Protein AF-A0A0G0N192-F1 (afdb_monomer_lite)

Secondary structure (DSSP, 8-state):
--THHHHHHHHHT------SS---HHHHHHHHHSSPP-----------HHHHHHHHHHHHHHHHHHHHHT-S---GGGS-HHHHHHHHHHHHHHH-

Sequence (96 aa):
MSPTAVLEKAREKVAVTKPRGGIRWQDQVLHAVAAPPEPAAPVAPAVSDKTREAIEVIQSHLDREARNRCIATVRPVDLCPLQKVEMAHDLADVLK

Structure (mmCIF, N/CA/C/O backbone):
data_AF-A0A0G0N192-F1
#
_entry.id   AF-A0A0G0N192-F1
#
loop_
_atom_site.group_PDB
_atom_site.id
_atom_site.type_symbol
_atom_site.label_atom_id
_atom_site.label_alt_id
_atom_site.label_comp_id
_atom_site.label_asym_id
_atom_site.label_entity_id
_atom_site.label_seq_id
_atom_site.pdbx_PDB_ins_code
_atom_site.Cartn_x
_atom_site.Cartn_y
_atom_site.Cartn_z
_atom_site.occupancy
_atom_site.B_iso_or_equiv
_atom_site.auth_seq_id
_atom_site.auth_comp_id
_atom_site.auth_asym_id
_atom_site.auth_atom_id
_atom_site.pdbx_PDB_model_num
ATOM 1 N N . MET A 1 1 ? 27.721 -17.429 -19.271 1.00 48.31 1 MET A N 1
ATOM 2 C CA . MET A 1 1 ? 29.183 -17.244 -19.124 1.00 48.31 1 MET A CA 1
ATOM 3 C C . MET A 1 1 ? 29.591 -17.844 -17.788 1.00 48.31 1 MET A C 1
ATOM 5 O O . MET A 1 1 ? 28.900 -17.588 -16.812 1.00 48.31 1 MET A O 1
ATOM 9 N N . SER A 1 2 ? 30.606 -18.711 -17.761 1.00 42.50 2 SER A N 1
ATOM 10 C CA . SER A 1 2 ? 30.945 -19.502 -16.567 1.00 42.50 2 SER A CA 1
ATOM 11 C C . SER A 1 2 ? 31.804 -18.691 -15.573 1.00 42.50 2 SER A C 1
ATOM 13 O O . SER A 1 2 ? 32.691 -17.967 -16.034 1.00 42.50 2 SER A O 1
ATOM 15 N N . PRO A 1 3 ? 31.600 -18.804 -14.242 1.00 49.16 3 PRO A N 1
ATOM 16 C CA . PRO A 1 3 ? 32.318 -18.028 -13.213 1.00 49.16 3 PRO A CA 1
ATOM 17 C C . PRO A 1 3 ? 33.849 -18.158 -13.256 1.00 49.16 3 PRO A C 1
ATOM 19 O O . PRO A 1 3 ? 34.573 -17.269 -12.815 1.00 49.16 3 PRO A O 1
ATOM 22 N N . THR A 1 4 ? 34.357 -19.242 -13.839 1.00 49.53 4 THR A N 1
ATOM 23 C CA . THR A 1 4 ? 35.788 -19.506 -14.035 1.00 49.53 4 THR A CA 1
ATOM 24 C C . THR A 1 4 ? 36.463 -18.550 -15.020 1.00 49.53 4 THR A C 1
ATOM 26 O O . THR A 1 4 ? 37.646 -18.261 -14.867 1.00 49.53 4 THR A O 1
ATOM 29 N N . ALA A 1 5 ? 35.728 -17.984 -15.982 1.00 50.47 5 ALA A N 1
ATOM 30 C CA . ALA A 1 5 ? 36.298 -17.068 -16.976 1.00 50.47 5 ALA A CA 1
ATOM 31 C C . ALA A 1 5 ? 36.643 -15.679 -16.398 1.00 50.47 5 ALA A C 1
ATOM 33 O O . ALA A 1 5 ? 37.492 -14.971 -16.936 1.00 50.47 5 ALA A O 1
ATOM 34 N N . VAL A 1 6 ? 36.004 -15.287 -15.291 1.00 53.06 6 VAL A N 1
ATOM 35 C CA . VAL A 1 6 ? 36.272 -14.007 -14.612 1.00 53.06 6 VAL A CA 1
ATOM 36 C C . VAL A 1 6 ? 37.570 -14.081 -13.795 1.00 53.06 6 VAL A C 1
ATOM 38 O O . VAL A 1 6 ? 38.321 -13.110 -13.742 1.00 53.06 6 VAL A O 1
ATOM 41 N N . LEU A 1 7 ? 37.872 -15.252 -13.222 1.00 49.56 7 LEU A N 1
ATOM 42 C CA . LEU A 1 7 ? 39.076 -15.501 -12.419 1.00 49.56 7 LEU A CA 1
ATOM 43 C C . LEU A 1 7 ? 40.365 -15.514 -13.255 1.00 49.56 7 LEU A C 1
ATOM 45 O O . LEU A 1 7 ? 41.366 -14.932 -12.839 1.00 49.56 7 LEU A O 1
ATOM 49 N N . GLU A 1 8 ? 40.337 -16.103 -14.452 1.00 52.12 8 GLU A N 1
ATOM 50 C CA . GLU A 1 8 ? 41.487 -16.114 -15.372 1.00 52.12 8 GLU A CA 1
ATOM 51 C C . GLU A 1 8 ? 41.847 -14.693 -15.843 1.00 52.12 8 GLU A C 1
ATOM 53 O O . GLU A 1 8 ? 43.008 -14.286 -15.791 1.00 52.12 8 GLU A O 1
ATOM 58 N N . LYS A 1 9 ? 40.839 -13.872 -16.174 1.00 51.66 9 LYS A N 1
ATOM 59 C CA . LYS A 1 9 ? 41.045 -12.482 -16.616 1.00 51.66 9 LYS A CA 1
ATOM 60 C C . LYS A 1 9 ? 41.545 -11.557 -15.494 1.00 51.66 9 LYS A C 1
ATOM 62 O O . LYS A 1 9 ? 42.193 -10.548 -15.769 1.00 51.66 9 LYS A O 1
ATOM 67 N N . ALA A 1 10 ? 41.260 -11.893 -14.233 1.00 49.06 10 ALA A N 1
ATOM 68 C CA . ALA A 1 10 ? 41.784 -11.183 -13.065 1.00 49.06 10 ALA A CA 1
ATOM 69 C C . ALA A 1 10 ? 43.252 -11.542 -12.772 1.00 49.06 10 ALA A C 1
ATOM 71 O O . ALA A 1 10 ? 44.018 -10.686 -12.331 1.00 49.06 10 ALA A O 1
ATOM 72 N N . ARG A 1 11 ? 43.666 -12.780 -13.073 1.00 48.88 11 ARG A N 1
ATOM 73 C CA . ARG A 1 11 ? 45.055 -13.242 -12.925 1.00 48.88 11 ARG A CA 1
ATOM 74 C C . ARG A 1 11 ? 46.013 -12.574 -13.912 1.00 48.88 11 ARG A C 1
ATOM 76 O O . ARG A 1 11 ? 47.145 -12.276 -13.545 1.00 48.88 11 ARG A O 1
ATOM 83 N N . GLU A 1 12 ? 45.553 -12.287 -15.126 1.00 43.59 12 GLU A N 1
ATOM 84 C CA . GLU A 1 12 ? 46.386 -11.713 -16.192 1.00 43.59 12 GLU A CA 1
ATOM 85 C C . GLU A 1 12 ? 46.746 -10.230 -15.969 1.00 43.59 12 GLU A C 1
ATOM 87 O O . GLU A 1 12 ? 47.762 -9.748 -16.466 1.00 43.59 12 GLU A O 1
ATOM 92 N N . LYS A 1 13 ? 45.976 -9.494 -15.155 1.00 48.28 13 LYS A N 1
ATOM 93 C CA . LYS A 1 13 ? 46.272 -8.083 -14.836 1.00 48.28 13 LYS A CA 1
ATOM 94 C C . LYS A 1 13 ? 47.283 -7.886 -13.708 1.00 48.28 13 LYS A C 1
ATOM 96 O O . LYS A 1 13 ? 47.730 -6.763 -13.494 1.00 48.28 13 LYS A O 1
ATOM 101 N N . VAL A 1 14 ? 47.690 -8.951 -13.017 1.00 47.31 14 VAL A N 1
ATOM 102 C CA . VAL A 1 14 ? 48.718 -8.895 -11.966 1.00 47.31 14 VAL A CA 1
ATOM 103 C C . VAL A 1 14 ? 50.088 -9.209 -12.579 1.00 47.31 14 VAL A C 1
ATOM 105 O O . VAL A 1 14 ? 50.853 -10.036 -12.091 1.00 47.31 14 VAL A O 1
ATOM 108 N N . ALA A 1 15 ? 50.417 -8.538 -13.686 1.00 46.03 15 ALA A N 1
ATOM 109 C CA . ALA A 1 15 ? 51.793 -8.425 -14.145 1.00 46.03 15 ALA A CA 1
ATOM 110 C C . ALA A 1 15 ? 52.514 -7.472 -13.182 1.00 46.03 15 ALA A C 1
ATOM 112 O O . ALA A 1 15 ? 52.572 -6.261 -13.382 1.00 46.03 15 ALA A O 1
ATOM 113 N N . VAL A 1 16 ? 52.995 -8.042 -12.077 1.00 48.91 16 VAL A N 1
ATOM 114 C CA . VAL A 1 16 ? 53.789 -7.370 -11.049 1.00 48.91 16 VAL A CA 1
ATOM 115 C C . VAL A 1 16 ? 55.053 -6.811 -11.701 1.00 48.91 16 VAL A C 1
ATOM 117 O O . VAL A 1 16 ? 56.051 -7.511 -11.874 1.00 48.91 16 VAL A O 1
ATOM 120 N N . THR A 1 17 ? 55.039 -5.528 -12.056 1.00 52.03 17 THR A N 1
ATOM 121 C CA . THR A 1 17 ? 56.269 -4.776 -12.294 1.00 52.03 17 THR A CA 1
ATOM 122 C C . THR A 1 17 ? 57.040 -4.740 -10.980 1.00 52.03 17 THR A C 1
ATOM 124 O O . THR A 1 17 ? 56.646 -4.066 -10.031 1.00 52.03 17 THR A O 1
ATOM 127 N N . LYS A 1 18 ? 58.120 -5.521 -10.911 1.00 50.41 18 LYS A N 1
ATOM 128 C CA . LYS A 1 18 ? 59.013 -5.631 -9.755 1.00 50.41 18 LYS A CA 1
ATOM 129 C C . LYS A 1 18 ? 59.559 -4.239 -9.381 1.00 50.41 18 LYS A C 1
ATOM 131 O O . LYS A 1 18 ? 60.292 -3.662 -10.188 1.00 50.41 18 LYS A O 1
ATOM 136 N N . PRO A 1 19 ? 59.258 -3.690 -8.192 1.00 51.59 19 PRO A N 1
ATOM 137 C CA . PRO A 1 19 ? 59.826 -2.413 -7.782 1.00 51.59 19 PRO A CA 1
ATOM 138 C C . PRO A 1 19 ? 61.331 -2.579 -7.528 1.00 51.59 19 PRO A C 1
ATOM 140 O O . PRO A 1 19 ? 61.771 -3.494 -6.827 1.00 51.59 19 PRO A O 1
ATOM 143 N N . ARG A 1 20 ? 62.148 -1.712 -8.137 1.00 48.94 20 ARG A N 1
ATOM 144 C CA . ARG A 1 20 ? 63.577 -1.602 -7.820 1.00 48.94 20 ARG A CA 1
ATOM 145 C C . ARG A 1 20 ? 63.713 -0.888 -6.479 1.00 48.94 20 ARG A C 1
ATOM 147 O O . ARG A 1 20 ? 63.406 0.292 -6.385 1.00 48.94 20 ARG A O 1
ATOM 154 N N . GLY A 1 21 ? 64.212 -1.610 -5.482 1.00 52.81 21 GLY A N 1
ATOM 155 C CA . GLY A 1 21 ? 64.580 -1.055 -4.182 1.00 52.81 21 GLY A CA 1
ATOM 156 C C . GLY A 1 21 ? 63.796 -1.681 -3.038 1.00 52.81 21 GLY A C 1
ATOM 157 O O . GLY A 1 21 ? 62.675 -1.276 -2.771 1.00 52.81 21 GLY A O 1
ATOM 158 N N . GLY A 1 22 ? 64.419 -2.666 -2.384 1.00 57.31 22 GLY A N 1
ATOM 159 C CA . GLY A 1 22 ? 64.397 -2.917 -0.934 1.00 57.31 22 GLY A CA 1
ATOM 160 C C . GLY A 1 22 ? 63.088 -3.146 -0.172 1.00 57.31 22 GLY A C 1
ATOM 161 O O . GLY A 1 22 ? 63.169 -3.564 0.977 1.00 57.31 22 GLY A O 1
ATOM 162 N N . ILE A 1 23 ? 61.910 -2.909 -0.739 1.00 56.31 23 ILE A N 1
ATOM 163 C CA . ILE A 1 23 ? 60.649 -3.085 -0.017 1.00 56.31 23 ILE A CA 1
ATOM 164 C C . ILE A 1 23 ? 60.289 -4.567 -0.084 1.00 56.31 23 ILE A C 1
ATOM 166 O O . ILE A 1 23 ? 60.033 -5.118 -1.160 1.00 56.31 23 ILE A O 1
ATOM 170 N N . ARG A 1 24 ? 60.323 -5.237 1.072 1.00 59.31 24 ARG A N 1
ATOM 171 C CA . ARG A 1 24 ? 59.871 -6.623 1.209 1.00 59.31 24 ARG A CA 1
ATOM 172 C C . ARG A 1 24 ? 58.423 -6.688 0.736 1.00 59.31 24 ARG A C 1
ATOM 174 O O . ARG A 1 24 ? 57.593 -5.903 1.170 1.00 59.31 24 ARG A O 1
ATOM 181 N N . TRP A 1 25 ? 58.107 -7.665 -0.111 1.00 54.69 25 TRP A N 1
ATOM 182 C CA . TRP A 1 25 ? 56.742 -7.922 -0.594 1.00 54.69 25 TRP A CA 1
ATOM 183 C C . TRP A 1 25 ? 55.699 -7.957 0.544 1.00 54.69 25 TRP A C 1
ATOM 185 O O . TRP A 1 25 ? 54.565 -7.529 0.370 1.00 54.69 25 TRP A O 1
ATOM 195 N N . GLN A 1 26 ? 56.123 -8.384 1.736 1.00 57.19 26 GLN A N 1
ATOM 196 C CA . GLN A 1 26 ? 55.321 -8.421 2.959 1.00 57.19 26 GLN A CA 1
ATOM 197 C C . GLN A 1 26 ? 54.847 -7.027 3.425 1.00 57.19 26 GLN A C 1
ATOM 199 O O . GLN A 1 26 ? 53.704 -6.902 3.858 1.00 57.19 26 GLN A O 1
ATOM 204 N N . ASP A 1 27 ? 55.659 -5.977 3.261 1.00 57.62 27 ASP A N 1
ATOM 205 C CA . ASP A 1 27 ? 55.310 -4.612 3.686 1.00 57.62 27 ASP A CA 1
ATOM 206 C C . ASP A 1 27 ? 54.282 -3.958 2.744 1.00 57.62 27 ASP A C 1
ATOM 208 O O . ASP A 1 27 ? 53.440 -3.176 3.183 1.00 57.62 27 ASP A O 1
ATOM 212 N N . GLN A 1 28 ? 54.281 -4.322 1.454 1.00 55.44 28 GLN A N 1
ATOM 213 C CA . GLN A 1 28 ? 53.255 -3.867 0.501 1.00 55.44 28 GLN A CA 1
ATOM 214 C C . GLN A 1 28 ? 51.883 -4.488 0.779 1.00 55.44 28 GLN A C 1
ATOM 216 O O . GLN A 1 28 ? 50.864 -3.809 0.658 1.00 55.44 28 GLN A O 1
ATOM 221 N N . VAL A 1 29 ? 51.850 -5.763 1.174 1.00 57.28 29 VAL A N 1
ATOM 222 C CA . VAL A 1 29 ? 50.600 -6.459 1.513 1.00 57.28 29 VAL A CA 1
ATOM 223 C C . VAL A 1 29 ? 49.985 -5.874 2.788 1.00 57.28 29 VAL A C 1
ATOM 225 O O . VAL A 1 29 ? 48.777 -5.655 2.831 1.00 57.28 29 VAL A O 1
ATOM 228 N N . LEU A 1 30 ? 50.802 -5.542 3.792 1.00 55.59 30 LEU A N 1
ATOM 229 C CA . LEU A 1 30 ? 50.328 -4.904 5.025 1.00 55.59 30 LEU A CA 1
ATOM 230 C C . LEU A 1 30 ? 49.712 -3.520 4.772 1.00 55.59 30 LEU A C 1
ATOM 232 O O . LEU A 1 30 ? 48.653 -3.224 5.321 1.00 55.59 30 LEU A O 1
ATOM 236 N N . HIS A 1 31 ? 50.304 -2.704 3.894 1.00 53.09 31 HIS A N 1
ATOM 237 C CA . HIS A 1 31 ? 49.732 -1.401 3.530 1.00 53.09 31 HIS A CA 1
ATOM 238 C C . HIS A 1 31 ? 48.415 -1.507 2.745 1.00 53.09 31 HIS A C 1
ATOM 240 O O . HIS A 1 31 ? 47.529 -0.679 2.943 1.00 53.09 31 HIS A O 1
ATOM 246 N N . ALA A 1 32 ? 48.264 -2.520 1.886 1.00 54.44 32 ALA A N 1
ATOM 247 C CA . ALA A 1 32 ? 47.028 -2.745 1.131 1.00 54.44 32 ALA A CA 1
ATOM 248 C C . ALA A 1 32 ? 45.872 -3.250 2.015 1.00 54.44 32 ALA A C 1
ATOM 250 O O . ALA A 1 32 ? 44.720 -2.916 1.763 1.00 54.44 32 ALA A O 1
ATOM 251 N N . VAL A 1 33 ? 46.176 -4.030 3.058 1.00 52.97 33 VAL A N 1
ATOM 252 C CA . VAL A 1 33 ? 45.184 -4.542 4.024 1.00 52.97 33 VAL A CA 1
ATOM 253 C C . VAL A 1 33 ? 44.813 -3.491 5.081 1.00 52.97 33 VAL A C 1
ATOM 255 O O . VAL A 1 33 ? 43.711 -3.529 5.619 1.00 52.97 33 VAL A O 1
ATOM 258 N N . ALA A 1 34 ? 45.706 -2.539 5.369 1.00 52.00 34 ALA A N 1
ATOM 259 C CA . ALA A 1 34 ? 45.475 -1.467 6.339 1.00 52.00 34 ALA A CA 1
ATOM 260 C C . ALA A 1 34 ? 44.673 -0.276 5.786 1.00 52.00 34 ALA A C 1
ATOM 262 O O . ALA A 1 34 ? 44.268 0.590 6.562 1.00 52.00 34 ALA A O 1
ATOM 263 N N . ALA A 1 35 ? 44.442 -0.208 4.472 1.00 50.47 35 ALA A N 1
ATOM 264 C CA . ALA A 1 35 ? 43.513 0.763 3.916 1.00 50.47 35 ALA A CA 1
ATOM 265 C C . ALA A 1 35 ? 42.089 0.350 4.332 1.00 50.47 35 ALA A C 1
ATOM 267 O O . ALA A 1 35 ? 41.653 -0.743 3.956 1.00 50.47 35 ALA A O 1
ATOM 268 N N . PRO A 1 36 ? 41.358 1.166 5.117 1.00 55.34 36 PRO A N 1
ATOM 269 C CA . PRO A 1 36 ? 39.953 0.884 5.360 1.00 55.34 36 PRO A CA 1
ATOM 270 C C . PRO A 1 36 ? 39.267 0.799 3.992 1.00 55.34 36 PRO A C 1
ATOM 272 O O . PRO A 1 36 ? 39.540 1.659 3.147 1.00 55.34 36 PRO A O 1
ATOM 275 N N . PRO A 1 37 ? 38.432 -0.225 3.729 1.00 63.19 37 PRO A N 1
ATOM 276 C CA . PRO A 1 37 ? 37.668 -0.247 2.495 1.00 63.19 37 PRO A CA 1
ATOM 277 C C . PRO A 1 37 ? 36.909 1.076 2.444 1.00 63.19 37 PRO A C 1
ATOM 279 O O . PRO A 1 37 ? 36.205 1.407 3.404 1.00 63.19 37 PRO A O 1
ATOM 282 N N . GLU A 1 38 ? 37.112 1.858 1.376 1.00 63.91 38 GLU A N 1
ATOM 283 C CA . GLU A 1 38 ? 36.280 3.031 1.120 1.00 63.91 38 GLU A CA 1
ATOM 284 C C . GLU A 1 38 ? 34.834 2.609 1.374 1.00 63.91 38 GLU A C 1
ATOM 286 O O . GLU A 1 38 ? 34.456 1.519 0.922 1.00 63.91 38 GLU A O 1
ATOM 291 N N . PRO A 1 39 ? 34.051 3.381 2.150 1.00 60.41 39 PRO A N 1
ATOM 292 C CA . PRO A 1 39 ? 32.674 3.018 2.419 1.00 60.41 39 PRO A CA 1
ATOM 293 C C . PRO A 1 39 ? 32.014 2.879 1.058 1.00 60.41 39 PRO A C 1
ATOM 295 O O . PRO A 1 39 ? 31.829 3.876 0.361 1.00 60.41 39 PRO A O 1
ATOM 298 N N . ALA A 1 40 ? 31.757 1.634 0.650 1.00 61.16 40 ALA A N 1
ATOM 299 C CA . ALA A 1 40 ? 31.103 1.343 -0.604 1.00 61.16 40 ALA A CA 1
ATOM 300 C C . ALA A 1 40 ? 29.816 2.153 -0.558 1.00 61.16 40 ALA A C 1
ATOM 302 O O . ALA A 1 40 ? 28.949 1.877 0.277 1.00 61.16 40 ALA A O 1
ATOM 303 N N . ALA A 1 41 ? 29.753 3.217 -1.367 1.00 61.72 41 ALA A N 1
ATOM 304 C CA . ALA A 1 41 ? 28.559 4.031 -1.485 1.00 61.72 41 ALA A CA 1
ATOM 305 C C . ALA A 1 41 ? 27.399 3.046 -1.633 1.00 61.72 41 ALA A C 1
ATOM 307 O O . ALA A 1 41 ? 27.562 2.088 -2.399 1.00 61.72 41 ALA A O 1
ATOM 308 N N . PRO A 1 42 ? 26.305 3.184 -0.862 1.00 58.66 42 PRO A N 1
ATOM 309 C CA . PRO A 1 42 ? 25.240 2.202 -0.890 1.00 58.66 42 PRO A CA 1
ATOM 310 C C . PRO A 1 42 ? 24.817 2.056 -2.345 1.00 58.66 42 PRO A C 1
ATOM 312 O O . PRO A 1 42 ? 24.262 2.983 -2.936 1.00 58.66 42 PRO A O 1
ATOM 315 N N . VAL A 1 43 ? 25.155 0.913 -2.943 1.00 61.59 43 VAL A N 1
ATOM 316 C CA . VAL A 1 43 ? 24.735 0.556 -4.290 1.00 61.59 43 VAL A CA 1
ATOM 317 C C . VAL A 1 43 ? 23.270 0.197 -4.124 1.00 61.59 43 VAL A C 1
ATOM 319 O O . VAL A 1 43 ? 22.915 -0.974 -4.017 1.00 61.59 43 VAL A O 1
ATOM 322 N N . ALA A 1 44 ? 22.428 1.219 -3.958 1.00 63.56 44 ALA A N 1
ATOM 323 C CA . ALA A 1 44 ? 20.994 1.049 -3.980 1.00 63.56 44 ALA A CA 1
ATOM 324 C C . ALA A 1 44 ? 20.706 0.375 -5.325 1.00 63.56 44 ALA A C 1
ATOM 326 O O . ALA A 1 44 ? 21.059 0.944 -6.366 1.00 63.56 44 ALA A O 1
ATOM 327 N N . PRO A 1 45 ? 20.189 -0.866 -5.332 1.00 62.53 45 PRO A N 1
ATOM 328 C CA . PRO A 1 45 ? 19.904 -1.542 -6.582 1.00 62.53 45 PRO A CA 1
ATOM 329 C C . PRO A 1 45 ? 18.973 -0.635 -7.381 1.00 62.53 45 PRO A C 1
ATOM 331 O O . PRO A 1 45 ? 18.047 -0.060 -6.811 1.00 62.53 45 PRO A O 1
ATOM 334 N N . ALA A 1 46 ? 19.241 -0.460 -8.675 1.00 73.12 46 ALA A N 1
ATOM 335 C CA . ALA A 1 46 ? 18.363 0.309 -9.544 1.00 73.12 46 ALA A CA 1
ATOM 336 C C . ALA A 1 46 ? 16.979 -0.360 -9.535 1.00 73.12 46 ALA A C 1
ATOM 338 O O . ALA A 1 46 ? 16.774 -1.412 -10.141 1.00 73.12 46 ALA A O 1
ATOM 339 N N . VAL A 1 47 ? 16.061 0.208 -8.758 1.00 79.81 47 VAL A N 1
ATOM 340 C CA . VAL A 1 47 ? 14.693 -0.279 -8.612 1.00 79.81 47 VAL A CA 1
ATOM 341 C C . VAL A 1 47 ? 13.949 0.131 -9.877 1.00 79.81 47 VAL A C 1
ATOM 343 O O . VAL A 1 47 ? 14.001 1.299 -10.258 1.00 79.81 47 VAL A O 1
ATOM 346 N N . SER A 1 48 ? 13.303 -0.815 -10.564 1.00 89.38 48 SER A N 1
ATOM 347 C CA . SER A 1 48 ? 12.534 -0.474 -11.768 1.00 89.38 48 SER A CA 1
ATOM 348 C C . SER A 1 48 ? 11.408 0.507 -11.425 1.00 89.38 48 SER A C 1
ATOM 350 O O . SER A 1 48 ? 10.875 0.452 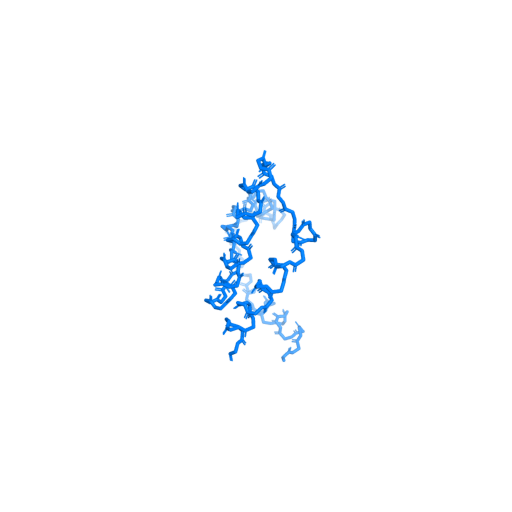-10.314 1.00 89.38 48 SER A O 1
ATOM 352 N N . ASP A 1 49 ? 11.008 1.368 -12.367 1.00 91.62 49 ASP A N 1
ATOM 353 C CA . ASP A 1 49 ? 9.916 2.325 -12.131 1.00 91.62 49 ASP A CA 1
ATOM 354 C C . ASP A 1 49 ? 8.621 1.618 -11.695 1.00 91.62 49 ASP A C 1
ATOM 356 O O . ASP A 1 49 ? 7.990 2.056 -10.738 1.00 91.62 49 ASP A O 1
ATOM 360 N N . LYS A 1 50 ? 8.299 0.45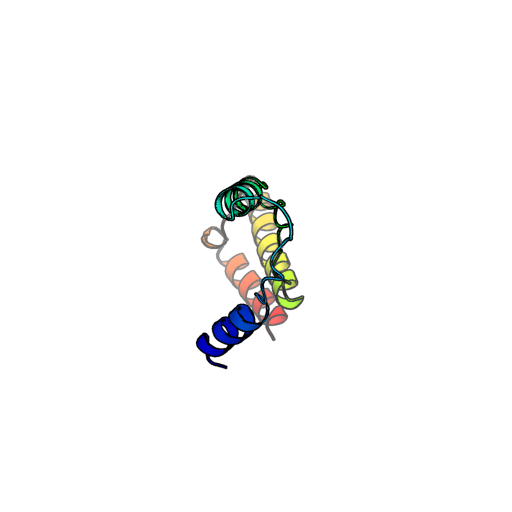5 -12.286 1.00 92.69 50 LYS A N 1
ATOM 361 C CA . LYS A 1 50 ? 7.155 -0.378 -11.868 1.00 92.69 50 LYS A CA 1
ATOM 362 C C . LYS A 1 50 ? 7.279 -0.871 -10.428 1.00 92.69 50 LYS A C 1
ATOM 364 O O . LYS A 1 50 ? 6.299 -0.950 -9.698 1.00 92.69 50 LYS A O 1
ATOM 369 N N . THR A 1 51 ? 8.490 -1.225 -10.000 1.00 93.94 51 THR A N 1
ATOM 370 C CA . THR A 1 51 ? 8.734 -1.636 -8.613 1.00 93.94 51 THR A CA 1
ATOM 371 C C . THR A 1 51 ? 8.590 -0.451 -7.658 1.00 93.94 51 THR A C 1
ATOM 373 O O . THR A 1 51 ? 8.029 -0.629 -6.581 1.00 93.94 51 THR A O 1
ATOM 376 N N . ARG A 1 52 ? 9.044 0.751 -8.042 1.00 94.88 52 ARG A N 1
ATOM 377 C CA . ARG A 1 52 ? 8.828 1.972 -7.249 1.00 94.88 52 ARG A CA 1
ATOM 378 C C . ARG A 1 52 ? 7.335 2.270 -7.104 1.00 94.88 52 ARG A C 1
ATOM 380 O O . ARG A 1 52 ? 6.866 2.459 -5.989 1.00 94.88 52 ARG A O 1
ATOM 387 N N . GLU A 1 53 ? 6.597 2.231 -8.203 1.00 96.19 53 GLU A N 1
ATOM 388 C CA . GLU A 1 53 ? 5.154 2.478 -8.221 1.00 96.19 53 GLU A CA 1
ATOM 389 C C . GLU A 1 53 ? 4.385 1.447 -7.376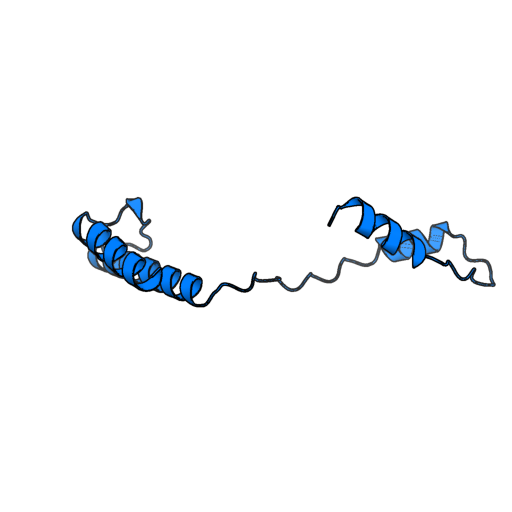 1.00 96.19 53 GLU A C 1
ATOM 391 O O . GLU A 1 53 ? 3.530 1.807 -6.569 1.00 96.19 53 GLU A O 1
ATOM 396 N N . ALA A 1 54 ? 4.757 0.165 -7.446 1.00 96.25 54 ALA A N 1
ATOM 397 C CA . ALA A 1 54 ? 4.168 -0.869 -6.595 1.00 96.25 54 ALA A CA 1
ATOM 398 C C . ALA A 1 54 ? 4.428 -0.621 -5.094 1.00 96.25 54 ALA A C 1
ATOM 400 O O . ALA A 1 54 ? 3.547 -0.853 -4.264 1.00 96.25 54 ALA A O 1
ATOM 401 N N . ILE A 1 55 ? 5.622 -0.132 -4.733 1.00 95.88 55 ILE A N 1
ATOM 402 C CA . ILE A 1 55 ? 5.947 0.254 -3.350 1.00 95.88 55 ILE A CA 1
ATOM 403 C C . ILE A 1 55 ? 5.061 1.423 -2.898 1.00 95.88 55 ILE A C 1
ATOM 405 O O . ILE A 1 55 ? 4.539 1.388 -1.784 1.00 95.88 55 ILE A O 1
ATOM 409 N N . GLU A 1 56 ? 4.852 2.424 -3.753 1.00 96.94 56 GLU A N 1
ATOM 410 C CA . GLU A 1 56 ? 3.995 3.581 -3.462 1.00 96.94 56 GLU A CA 1
ATOM 411 C C . GLU A 1 56 ? 2.529 3.174 -3.247 1.00 96.94 56 GLU A C 1
ATOM 413 O O . GLU A 1 56 ? 1.903 3.627 -2.284 1.00 96.94 56 GLU A O 1
ATOM 418 N N . VAL A 1 57 ? 1.998 2.260 -4.068 1.00 97.69 57 VAL A N 1
ATOM 419 C CA . VAL A 1 57 ? 0.651 1.692 -3.886 1.00 97.69 57 VAL A CA 1
ATOM 420 C C . VAL A 1 57 ? 0.529 1.012 -2.523 1.00 97.69 57 VAL A C 1
ATOM 422 O O . VAL A 1 57 ? -0.385 1.326 -1.757 1.00 97.69 57 VAL A O 1
ATOM 425 N N . ILE A 1 58 ? 1.461 0.116 -2.182 1.00 97.00 58 ILE A N 1
ATOM 426 C CA . ILE A 1 58 ? 1.441 -0.588 -0.890 1.00 97.00 58 ILE A CA 1
ATOM 427 C C . ILE A 1 58 ? 1.479 0.421 0.261 1.00 97.00 58 ILE A C 1
ATOM 429 O O . ILE A 1 58 ? 0.668 0.328 1.183 1.00 97.00 58 ILE A O 1
ATOM 433 N N . GLN A 1 59 ? 2.383 1.401 0.200 1.00 97.44 59 GLN A N 1
ATOM 434 C CA . GLN A 1 59 ? 2.534 2.397 1.256 1.00 97.44 59 GLN A CA 1
ATOM 435 C C . GLN A 1 59 ? 1.265 3.239 1.436 1.00 97.44 59 GLN A C 1
ATOM 437 O O . GLN A 1 59 ? 0.831 3.446 2.567 1.00 97.44 59 GLN A O 1
ATOM 442 N N . SER A 1 60 ? 0.612 3.645 0.343 1.00 97.81 60 SER A N 1
ATOM 443 C CA . SER A 1 60 ? -0.649 4.396 0.382 1.00 97.81 60 SER A CA 1
ATOM 444 C C . SER A 1 60 ? -1.752 3.648 1.144 1.00 97.81 60 SER A C 1
ATOM 446 O O . SER A 1 60 ? -2.434 4.226 2.002 1.00 97.81 60 SER A O 1
ATOM 448 N N . HIS A 1 61 ? -1.896 2.342 0.893 1.00 98.19 61 HIS A N 1
ATOM 449 C CA . HIS A 1 61 ? -2.871 1.498 1.593 1.00 98.19 61 HIS A CA 1
ATOM 450 C C . HIS A 1 61 ? -2.536 1.336 3.080 1.00 98.19 61 HIS A C 1
ATOM 452 O O . HIS A 1 61 ? -3.426 1.467 3.927 1.00 98.19 61 HIS A O 1
ATOM 458 N N . LEU A 1 62 ? -1.260 1.131 3.419 1.00 97.50 62 LEU A N 1
ATOM 459 C CA . LEU A 1 62 ? -0.801 1.049 4.811 1.00 97.50 62 LEU A CA 1
ATOM 460 C C . LEU A 1 62 ? -1.034 2.359 5.571 1.00 97.50 62 LEU A C 1
ATOM 462 O O . LEU A 1 62 ? -1.553 2.327 6.686 1.00 97.50 62 LEU A O 1
ATOM 466 N N . ASP A 1 63 ? -0.719 3.502 4.965 1.00 97.31 63 ASP A N 1
ATOM 467 C CA . ASP A 1 63 ? -0.891 4.824 5.572 1.00 97.31 63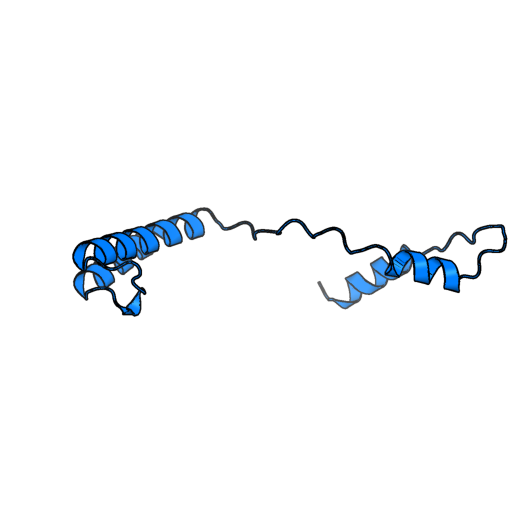 ASP A CA 1
ATOM 468 C C . ASP A 1 63 ? -2.369 5.157 5.782 1.00 97.31 63 ASP A C 1
ATOM 470 O O . ASP A 1 63 ? -2.762 5.719 6.809 1.00 97.31 63 ASP A O 1
ATOM 474 N N . ARG A 1 64 ? -3.225 4.801 4.818 1.00 97.50 64 ARG A N 1
ATOM 475 C CA . ARG A 1 64 ? -4.677 4.938 4.969 1.00 97.50 64 ARG A CA 1
ATOM 476 C C . ARG A 1 64 ? -5.177 4.110 6.148 1.00 97.50 64 ARG A C 1
ATOM 478 O O . ARG A 1 64 ? -5.938 4.639 6.952 1.00 97.50 64 ARG A O 1
ATOM 485 N N . GLU A 1 65 ? -4.735 2.865 6.293 1.00 97.62 65 GLU A N 1
ATOM 486 C CA . GLU A 1 65 ? -5.162 2.030 7.418 1.00 97.62 65 GLU A CA 1
ATOM 487 C C . GLU A 1 65 ? -4.597 2.486 8.763 1.00 97.62 65 GLU A C 1
ATOM 489 O O . GLU A 1 65 ? -5.304 2.471 9.771 1.00 97.62 65 GLU A O 1
ATOM 494 N N . ALA A 1 66 ? -3.346 2.944 8.781 1.00 97.25 66 ALA A N 1
ATOM 495 C CA . ALA A 1 66 ? -2.709 3.509 9.963 1.00 97.25 66 ALA A CA 1
ATOM 496 C C . ALA A 1 66 ? -3.489 4.733 10.463 1.00 97.25 66 ALA A C 1
ATOM 498 O O . ALA A 1 66 ? -3.792 4.827 11.654 1.00 97.25 66 ALA A O 1
ATOM 499 N N . ARG A 1 67 ? -3.914 5.612 9.541 1.00 97.38 67 ARG A N 1
ATOM 500 C CA . ARG A 1 67 ? -4.799 6.750 9.838 1.00 97.38 67 ARG A CA 1
ATOM 501 C C . ARG A 1 67 ? -6.171 6.309 10.336 1.00 97.38 67 ARG A C 1
ATOM 503 O O . ARG A 1 67 ? -6.627 6.841 11.341 1.00 97.38 67 ARG A O 1
ATOM 510 N N . ASN A 1 68 ? -6.804 5.332 9.684 1.00 96.06 68 ASN A N 1
ATOM 511 C CA . ASN A 1 68 ? -8.117 4.821 10.096 1.00 96.06 68 ASN A CA 1
ATOM 512 C C . ASN A 1 68 ? -8.098 4.263 11.527 1.00 96.06 68 ASN A C 1
ATOM 514 O O . ASN A 1 68 ? -9.072 4.401 12.263 1.00 96.06 68 ASN A O 1
ATOM 518 N N . ARG A 1 69 ? -6.993 3.619 11.915 1.00 96.44 69 ARG A N 1
ATOM 519 C CA . ARG A 1 69 ? -6.825 2.976 13.225 1.00 96.44 69 ARG A CA 1
ATOM 520 C C . ARG A 1 69 ? -6.135 3.859 14.265 1.00 96.44 69 ARG A C 1
ATOM 522 O O . ARG A 1 69 ? -6.013 3.431 15.408 1.00 96.44 69 ARG A O 1
ATOM 529 N N . CYS A 1 70 ? -5.683 5.056 13.889 1.00 96.88 70 CYS A N 1
ATOM 530 C CA . CYS A 1 70 ? -4.885 5.952 14.730 1.00 96.88 70 CYS A CA 1
ATOM 531 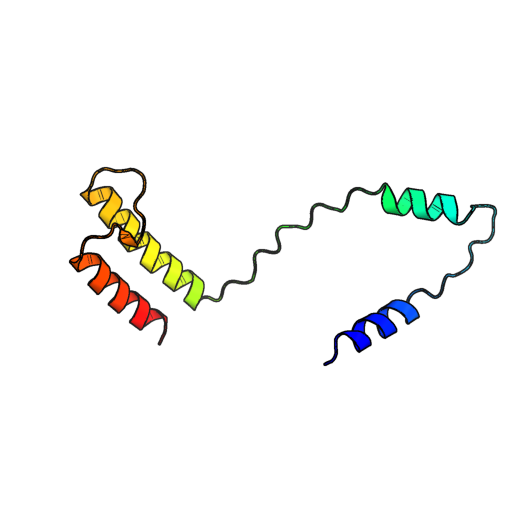C C . CYS A 1 70 ? -3.633 5.278 15.329 1.00 96.88 70 CYS A C 1
ATOM 533 O O . CYS A 1 70 ? -3.315 5.480 16.502 1.00 96.88 70 CYS A O 1
ATOM 535 N N . ILE A 1 71 ? -2.919 4.472 14.536 1.00 96.25 71 ILE A N 1
ATOM 536 C CA . ILE A 1 71 ? -1.678 3.799 14.956 1.00 96.25 71 ILE A CA 1
ATOM 537 C C . ILE A 1 71 ? -0.498 4.192 14.070 1.00 96.25 71 ILE A C 1
ATOM 539 O O . ILE A 1 71 ? -0.674 4.625 12.937 1.00 96.25 71 ILE A O 1
ATOM 543 N N . ALA A 1 72 ? 0.719 4.034 14.593 1.00 91.94 72 ALA A N 1
ATOM 544 C CA . ALA A 1 72 ? 1.934 4.469 13.906 1.00 91.94 72 ALA A CA 1
ATOM 545 C C . ALA A 1 72 ? 2.346 3.553 12.745 1.00 91.94 72 ALA A C 1
ATOM 547 O O . ALA A 1 72 ? 2.903 4.027 11.761 1.00 91.94 72 ALA A O 1
ATOM 548 N N . THR A 1 73 ? 2.111 2.243 12.861 1.00 92.06 73 THR A N 1
ATOM 549 C CA . THR A 1 73 ? 2.560 1.261 11.870 1.00 92.06 73 THR A CA 1
ATOM 550 C C . THR A 1 73 ? 1.499 0.194 11.630 1.00 92.06 73 THR A C 1
ATOM 552 O O . THR A 1 73 ? 0.848 -0.293 12.554 1.00 92.06 73 THR A O 1
ATOM 555 N N . VAL A 1 74 ? 1.336 -0.177 10.362 1.00 95.94 74 VAL A N 1
ATOM 556 C CA . VAL A 1 74 ? 0.474 -1.267 9.890 1.00 95.94 74 VAL A CA 1
ATOM 557 C C . VAL A 1 74 ? 1.327 -2.148 8.991 1.00 95.94 74 VAL A C 1
ATOM 559 O O . VAL A 1 74 ? 2.136 -1.640 8.216 1.00 95.94 74 VAL A O 1
ATOM 562 N N . ARG A 1 75 ? 1.169 -3.471 9.078 1.00 94.06 75 ARG A N 1
ATOM 563 C CA . ARG A 1 75 ? 1.757 -4.393 8.097 1.00 94.06 75 ARG A CA 1
ATOM 564 C C . ARG A 1 75 ? 0.699 -4.776 7.063 1.00 94.06 75 ARG A C 1
ATOM 566 O O . ARG A 1 75 ? -0.483 -4.794 7.401 1.00 94.06 75 ARG A O 1
ATOM 573 N N . PRO A 1 76 ? 1.079 -5.198 5.846 1.00 92.56 76 PRO A N 1
ATOM 574 C CA . PRO A 1 76 ? 0.110 -5.590 4.815 1.00 92.56 76 PRO A CA 1
ATOM 575 C C . PRO A 1 76 ? -0.896 -6.662 5.268 1.00 92.56 76 PRO A C 1
ATOM 577 O O . PRO A 1 76 ? -2.069 -6.635 4.901 1.00 92.56 76 PRO A O 1
ATOM 580 N N . VAL A 1 77 ? -0.462 -7.586 6.131 1.00 94.19 77 VAL A N 1
ATOM 581 C CA . VAL A 1 77 ? -1.329 -8.626 6.714 1.00 94.19 77 VAL A CA 1
ATOM 582 C C . VAL A 1 77 ? -2.410 -8.062 7.635 1.00 94.19 77 VAL A C 1
ATOM 584 O O . VAL A 1 77 ? -3.463 -8.682 7.785 1.00 94.19 77 VAL A O 1
ATOM 587 N N . ASP A 1 78 ? -2.176 -6.885 8.207 1.00 94.88 78 ASP A N 1
ATOM 588 C CA . ASP A 1 78 ? -3.060 -6.241 9.169 1.00 94.88 78 ASP A CA 1
ATOM 589 C C . ASP A 1 78 ? -4.111 -5.356 8.478 1.00 94.88 78 ASP A C 1
ATOM 591 O O . ASP A 1 78 ? -5.040 -4.921 9.152 1.00 94.88 78 ASP A O 1
ATOM 595 N N . LEU A 1 79 ? -4.024 -5.126 7.158 1.00 96.62 79 LEU A N 1
ATOM 596 C CA . LEU A 1 79 ? -5.024 -4.377 6.386 1.00 96.62 79 LEU A CA 1
ATOM 597 C C . LEU A 1 79 ? -6.430 -4.981 6.530 1.00 96.62 79 LEU A C 1
ATOM 599 O O . LEU A 1 79 ? -6.597 -6.210 6.596 1.00 96.62 79 LEU A O 1
ATOM 603 N N . CYS A 1 80 ? -7.453 -4.123 6.554 1.00 96.81 80 CYS A N 1
ATOM 604 C CA . CYS A 1 80 ? -8.835 -4.592 6.524 1.00 96.81 80 CYS A CA 1
ATOM 605 C C . CYS A 1 80 ? -9.127 -5.352 5.209 1.00 96.81 80 CYS A C 1
ATOM 607 O O . CYS A 1 80 ? -8.466 -5.110 4.194 1.00 96.81 80 CYS A O 1
ATOM 609 N N . PRO A 1 81 ? -10.102 -6.285 5.190 1.00 97.69 81 PRO A N 1
ATOM 610 C CA . PRO A 1 81 ? -10.380 -7.098 4.004 1.00 97.69 81 PRO A CA 1
ATOM 611 C C . PRO A 1 81 ? -10.645 -6.279 2.736 1.00 97.69 81 PRO A C 1
ATOM 613 O O . PRO A 1 81 ? -10.152 -6.641 1.674 1.00 97.69 81 PRO A O 1
ATOM 616 N N . LEU A 1 82 ? -11.362 -5.156 2.857 1.00 96.69 82 LEU A N 1
ATOM 617 C CA . LEU A 1 82 ? -11.651 -4.279 1.724 1.00 96.69 82 LEU A CA 1
ATOM 618 C C . LEU A 1 82 ? -10.370 -3.675 1.135 1.00 96.69 82 LEU A C 1
ATOM 620 O O . LEU A 1 82 ? -10.130 -3.810 -0.059 1.00 96.69 82 LEU A O 1
ATOM 624 N N . GLN A 1 83 ? -9.501 -3.100 1.968 1.00 97.06 83 GLN A N 1
ATOM 625 C CA . GLN A 1 83 ? -8.237 -2.535 1.491 1.00 97.06 83 GLN A CA 1
ATOM 626 C C . GLN A 1 83 ? -7.286 -3.580 0.916 1.00 97.06 83 GLN A C 1
ATOM 628 O O . GLN A 1 83 ? -6.528 -3.267 0.010 1.00 97.06 83 GLN A O 1
ATOM 633 N N . LYS A 1 84 ? -7.315 -4.828 1.400 1.00 97.38 84 LYS A N 1
ATOM 634 C CA . LYS A 1 84 ? -6.529 -5.906 0.778 1.00 97.38 84 LYS A CA 1
ATOM 635 C C . LYS A 1 84 ? -6.962 -6.156 -0.663 1.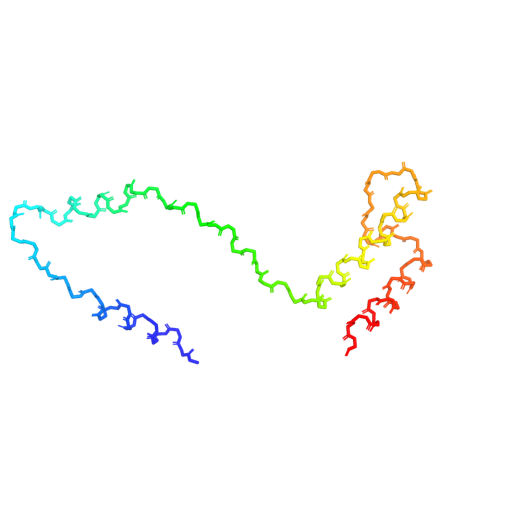00 97.38 84 LYS A C 1
ATOM 637 O O . LYS A 1 84 ? -6.106 -6.372 -1.514 1.00 97.38 84 LYS A O 1
ATOM 642 N N . VAL A 1 85 ? -8.270 -6.135 -0.920 1.00 98.00 85 VAL A N 1
ATOM 643 C CA . VAL A 1 85 ? -8.827 -6.302 -2.268 1.00 98.00 85 VAL A CA 1
ATOM 644 C C . VAL A 1 85 ? -8.475 -5.098 -3.138 1.00 98.00 85 VAL A C 1
ATOM 646 O O . VAL A 1 85 ? -7.936 -5.289 -4.223 1.00 98.00 85 VAL A O 1
ATOM 649 N N . GLU A 1 86 ? -8.696 -3.876 -2.648 1.00 97.88 86 GLU A N 1
ATOM 650 C CA . GLU A 1 86 ? -8.340 -2.638 -3.363 1.00 97.88 86 GLU A CA 1
ATOM 651 C C . GLU A 1 86 ? -6.840 -2.602 -3.708 1.00 97.88 86 GLU A C 1
ATOM 653 O O . GLU A 1 86 ? -6.479 -2.455 -4.871 1.00 97.88 86 GLU A O 1
ATOM 658 N N . MET A 1 87 ? -5.963 -2.871 -2.734 1.00 97.62 87 MET A N 1
ATOM 659 C CA . MET A 1 87 ? -4.512 -2.928 -2.943 1.00 97.62 87 MET A CA 1
ATOM 660 C C . MET A 1 87 ? -4.108 -3.984 -3.975 1.00 97.62 87 MET A C 1
ATOM 662 O O . MET A 1 87 ? -3.205 -3.746 -4.771 1.00 97.62 87 MET A O 1
ATOM 666 N N . ALA A 1 88 ? -4.750 -5.156 -3.977 1.00 97.06 88 ALA A N 1
ATOM 667 C CA . ALA A 1 88 ? -4.462 -6.193 -4.964 1.00 97.06 88 ALA A CA 1
ATOM 668 C C . ALA A 1 88 ? -4.858 -5.764 -6.387 1.00 97.06 88 ALA A C 1
ATOM 670 O O . ALA A 1 88 ? -4.132 -6.078 -7.329 1.00 97.06 88 ALA A O 1
ATOM 671 N N . HIS A 1 89 ? -5.971 -5.041 -6.544 1.00 98.12 89 HIS A N 1
ATOM 672 C CA . HIS A 1 89 ? -6.381 -4.478 -7.831 1.00 98.12 89 HIS A CA 1
ATOM 673 C C . HIS A 1 89 ? -5.403 -3.407 -8.320 1.00 98.12 89 HIS A C 1
ATOM 675 O O . HIS A 1 89 ? -4.908 -3.521 -9.440 1.00 98.12 89 HIS A O 1
ATOM 681 N N . ASP A 1 90 ? -5.054 -2.448 -7.464 1.00 97.56 90 ASP A N 1
ATOM 682 C CA . ASP A 1 90 ? -4.122 -1.371 -7.811 1.00 97.56 90 ASP A CA 1
ATOM 683 C C . ASP A 1 90 ? -2.738 -1.929 -8.189 1.00 97.56 90 ASP A C 1
ATOM 685 O O . ASP A 1 90 ? -2.134 -1.530 -9.184 1.00 97.56 90 ASP A O 1
ATOM 689 N N . LEU A 1 91 ? -2.244 -2.925 -7.443 1.00 97.31 91 LEU A N 1
ATOM 690 C CA . LEU A 1 91 ? -0.991 -3.609 -7.773 1.00 97.31 91 LEU A CA 1
ATOM 691 C C . LEU A 1 91 ? -1.072 -4.383 -9.090 1.00 97.31 91 LEU A C 1
ATOM 693 O O . LEU A 1 91 ? -0.097 -4.415 -9.840 1.00 97.31 91 LEU A O 1
ATOM 697 N N . ALA A 1 92 ? -2.210 -5.013 -9.384 1.00 96.88 92 ALA A N 1
ATOM 698 C CA . ALA A 1 92 ? -2.404 -5.691 -10.658 1.00 96.88 92 ALA A CA 1
ATOM 699 C C . ALA A 1 92 ? -2.373 -4.702 -11.831 1.00 96.88 92 ALA A C 1
ATOM 701 O O . ALA A 1 92 ? -1.903 -5.072 -12.902 1.00 96.88 92 ALA A O 1
ATOM 702 N N . ASP A 1 93 ? -2.830 -3.464 -11.643 1.00 96.19 93 ASP A N 1
ATOM 703 C CA . ASP A 1 93 ? -2.762 -2.426 -12.672 1.00 96.19 93 ASP A CA 1
ATOM 704 C C . ASP A 1 93 ? -1.327 -1.953 -12.936 1.00 96.19 93 ASP A C 1
ATOM 706 O O . ASP A 1 93 ? -0.939 -1.833 -14.098 1.00 96.19 93 ASP A O 1
ATOM 710 N N . VAL A 1 94 ? -0.512 -1.791 -11.890 1.00 94.56 94 VAL A N 1
ATOM 711 C CA . VAL A 1 94 ? 0.911 -1.409 -12.007 1.00 94.56 94 VAL A CA 1
ATOM 712 C C . VAL A 1 94 ? 1.760 -2.506 -12.665 1.00 94.56 94 VAL A C 1
ATOM 714 O O . VAL A 1 94 ? 2.728 -2.230 -13.379 1.00 94.56 94 VAL A O 1
ATOM 717 N N . LEU A 1 95 ? 1.428 -3.773 -12.411 1.00 88.88 95 LEU A N 1
ATOM 718 C CA . LEU A 1 95 ? 2.231 -4.918 -12.854 1.00 88.88 95 LEU A CA 1
ATOM 719 C C . LEU A 1 95 ? 1.875 -5.443 -14.256 1.00 88.88 95 LEU A C 1
ATOM 721 O O . LEU A 1 95 ? 2.595 -6.314 -14.753 1.00 88.88 95 LEU A O 1
ATOM 725 N N . LYS A 1 96 ? 0.819 -4.926 -14.894 1.00 85.69 96 LYS A N 1
ATOM 726 C CA . LYS A 1 96 ? 0.505 -5.182 -16.315 1.00 85.69 96 LYS A CA 1
ATOM 727 C C . LYS A 1 96 ? 1.621 -4.677 -17.230 1.00 85.69 96 LYS A C 1
ATOM 729 O O . LYS A 1 96 ? 1.919 -5.362 -18.230 1.00 85.69 96 LYS A O 1
#

pLDDT: mean 75.65, std 21.14, range [42.5, 98.19]

Foldseek 3Di:
DDPVVVVVVVVVVPPPPDDPDDDDPVNVVVVVVPPDPDPPDPPPPPQDPLNVQLVVLQVVLFVVVCVVVVHDGDDLVRGDPVSVVVSVVSNVVSVD

Radius of gyration: 26.46 Å; chains: 1; bounding box: 76×26×34 Å